Protein AF-A0A822IX40-F1 (afdb_monomer)

Secondary structure (DSSP, 8-state):
---------THHHHHHHHHHHHHHHHHHHHHHHHHHSPPPPBPEEEEEEEEEETTS-EEESSEEEESSSEEE-EEEEEEEEETTS-B-TT-EEEEEETTEEEEEE--TTSEEEEEESSTTSPPEEE-TT--EEEEEEEEE-TTBPPEEEEEEEEEEE-

Mean predicted aligned error: 9.8 Å

Solvent-accessible surface area (backbone atoms only — not comparable to full-atom values): 8449 Å² total; per-residue (Å²): 140,77,88,78,80,82,73,83,61,68,70,71,60,50,56,64,50,53,52,51,51,51,52,51,51,51,52,52,53,49,53,56,55,60,70,69,58,75,75,80,61,43,59,59,46,77,47,51,58,29,33,30,46,64,93,54,71,77,30,67,36,46,53,45,76,36,97,53,65,48,77,39,35,40,36,36,38,36,37,33,24,39,89,84,71,45,51,37,55,64,25,42,37,37,41,40,34,43,75,17,36,25,66,35,55,16,39,86,74,4,40,28,66,32,50,18,41,49,102,91,28,38,36,29,48,40,54,84,95,54,62,63,42,52,25,26,36,38,39,41,42,93,66,39,45,74,35,77,34,73,65,54,29,41,38,31,50,106

Sequence (158 aa):
MTLKNFKKDERAIELPINIVVMLVVGMVALAALLSIIPKSKENLSVDIIDIKIDDGAVQEGSIATLSGDGTYEVKVNVKVYDKNNNPVEKASVTLTGGGGFAVDQTNSRGEGILTMGTANNSKVIMRPNQKSVELKLVAKANGFYDYEDEKAIQLYQK

Radius of gyration: 30.82 Å; Cα contacts (8 Å, |Δi|>4): 346; chains: 1; bounding box: 74×25×103 Å

pLDDT: mean 88.65, std 11.23, range [38.62, 97.25]

Structure (mmCIF, N/CA/C/O backbone):
data_AF-A0A822IX40-F1
#
_entry.id   AF-A0A822IX40-F1
#
loop_
_atom_site.group_PDB
_atom_site.id
_atom_site.type_symbol
_atom_site.label_atom_id
_atom_site.label_alt_id
_atom_site.label_comp_id
_atom_site.label_asym_id
_atom_site.label_entity_id
_atom_site.label_seq_id
_atom_site.pdbx_PDB_ins_code
_atom_site.Cartn_x
_atom_site.Cartn_y
_atom_site.Cartn_z
_atom_site.occupancy
_atom_site.B_iso_or_equiv
_atom_site.auth_seq_id
_atom_site.auth_comp_id
_atom_site.auth_asym_id
_atom_site.auth_atom_id
_atom_site.pdbx_PDB_model_num
ATOM 1 N N . MET A 1 1 ? -56.946 7.890 77.986 1.00 38.62 1 MET A N 1
ATOM 2 C CA . MET A 1 1 ? -55.661 7.502 77.368 1.00 38.62 1 MET A CA 1
ATOM 3 C C . MET A 1 1 ? -56.008 6.577 76.213 1.00 38.62 1 MET A C 1
ATOM 5 O O . MET A 1 1 ? -56.428 5.457 76.454 1.00 38.62 1 MET A O 1
ATOM 9 N N . THR A 1 2 ? -56.009 7.087 74.984 1.00 44.53 2 THR A N 1
ATOM 10 C CA . THR A 1 2 ? -56.571 6.384 73.818 1.00 44.53 2 THR A CA 1
ATOM 11 C C . THR A 1 2 ? -55.446 6.195 72.810 1.00 44.53 2 THR A C 1
ATOM 13 O O . THR A 1 2 ? -54.937 7.180 72.275 1.00 44.53 2 THR A O 1
ATOM 16 N N . LEU A 1 3 ? -55.005 4.950 72.605 1.00 55.06 3 LEU A N 1
ATOM 17 C CA . LEU A 1 3 ? -53.961 4.626 71.633 1.00 55.06 3 LEU A CA 1
ATOM 18 C C . LEU A 1 3 ? -54.491 4.883 70.216 1.00 55.06 3 LEU A C 1
ATOM 20 O O . LEU A 1 3 ? -55.396 4.198 69.744 1.00 55.06 3 LEU A O 1
ATOM 24 N N . LYS A 1 4 ? -53.931 5.889 69.538 1.00 54.84 4 LYS A N 1
ATOM 25 C CA . LYS A 1 4 ? -54.143 6.108 68.104 1.00 54.84 4 LYS A CA 1
ATOM 26 C C . LYS A 1 4 ? -53.315 5.085 67.324 1.00 54.84 4 LYS A C 1
ATOM 28 O O . LYS A 1 4 ? -52.092 5.071 67.416 1.00 54.84 4 LYS A O 1
ATOM 33 N N . ASN A 1 5 ? -54.002 4.254 66.546 1.00 58.91 5 ASN A N 1
ATOM 34 C CA . ASN A 1 5 ? -53.403 3.305 65.615 1.00 58.91 5 ASN A CA 1
ATOM 35 C C . ASN A 1 5 ? -52.605 4.042 64.527 1.00 58.91 5 ASN A C 1
ATOM 37 O O . ASN A 1 5 ? -53.179 4.771 63.716 1.00 58.91 5 ASN A O 1
ATOM 41 N N . PHE A 1 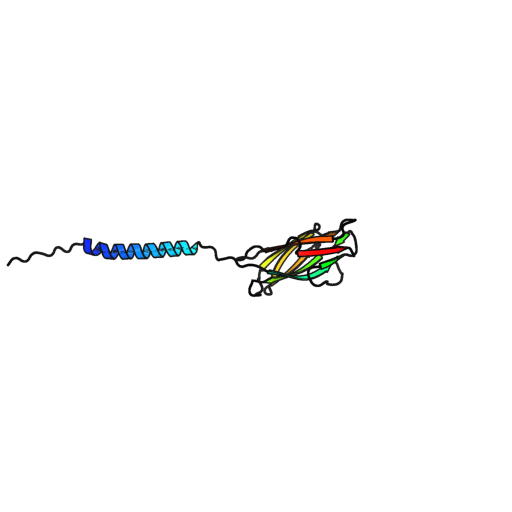6 ? -51.291 3.811 64.489 1.00 58.59 6 PHE A N 1
ATOM 42 C CA . PHE A 1 6 ? -50.434 4.113 63.344 1.00 58.59 6 PHE A CA 1
ATOM 43 C C . PHE A 1 6 ? -50.851 3.213 62.173 1.00 58.59 6 PHE A C 1
ATOM 45 O O . PHE A 1 6 ? -50.498 2.034 62.125 1.00 58.59 6 PHE A O 1
ATOM 52 N N . LYS A 1 7 ? -51.627 3.748 61.227 1.00 59.69 7 LYS A N 1
ATOM 53 C CA . LYS A 1 7 ? -51.786 3.111 59.916 1.00 59.69 7 LYS A CA 1
ATOM 54 C C . LYS A 1 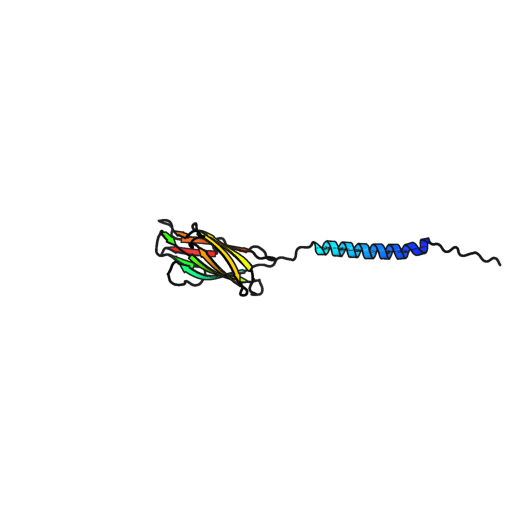7 ? -50.423 3.160 59.219 1.00 59.69 7 LYS A C 1
ATOM 56 O O . LYS A 1 7 ? -49.886 4.245 59.021 1.00 59.69 7 LYS A O 1
ATOM 61 N N . LYS A 1 8 ? -49.858 1.993 58.893 1.00 62.19 8 LYS A N 1
ATOM 62 C CA . LYS A 1 8 ? -48.693 1.873 58.007 1.00 62.19 8 LYS A CA 1
ATOM 63 C C . LYS A 1 8 ? -49.093 2.433 56.641 1.00 62.19 8 LYS A C 1
ATOM 65 O O . LYS A 1 8 ? -49.987 1.887 56.004 1.00 62.19 8 LYS A O 1
ATOM 70 N N . ASP A 1 9 ? -48.494 3.550 56.250 1.00 61.00 9 ASP A N 1
ATOM 71 C CA . ASP A 1 9 ? -48.716 4.175 54.949 1.00 61.00 9 ASP A CA 1
ATOM 72 C C . ASP A 1 9 ? -47.820 3.472 53.917 1.00 61.00 9 ASP A C 1
ATOM 74 O O . ASP A 1 9 ? -46.609 3.684 53.889 1.00 61.00 9 ASP A O 1
ATOM 78 N N . GLU A 1 10 ? -48.394 2.574 53.113 1.00 65.25 10 GLU A N 1
ATOM 79 C CA . GLU A 1 10 ? -47.671 1.804 52.083 1.00 65.25 10 GLU A CA 1
ATOM 80 C C . GLU A 1 10 ? -47.009 2.713 51.030 1.00 65.25 10 GLU A C 1
ATOM 82 O O . GLU A 1 10 ? -45.972 2.357 50.470 1.00 65.25 10 GLU A O 1
ATOM 87 N N . ARG A 1 11 ? -47.509 3.946 50.861 1.00 62.03 11 ARG A N 1
ATOM 88 C CA . ARG A 1 11 ? -46.920 4.980 49.990 1.00 62.03 11 ARG A CA 1
ATOM 89 C C . ARG A 1 11 ? -45.517 5.404 50.430 1.00 62.03 11 ARG A C 1
ATOM 91 O O . ARG A 1 11 ? -44.722 5.858 49.611 1.00 62.03 11 ARG A O 1
ATOM 98 N N . ALA A 1 12 ? -45.180 5.239 51.713 1.00 59.69 12 ALA A N 1
ATOM 99 C CA . ALA A 1 12 ? -43.842 5.537 52.222 1.00 59.69 12 ALA A CA 1
ATOM 100 C C . ALA A 1 12 ? -42.782 4.529 51.734 1.00 59.69 12 ALA A C 1
ATOM 102 O O . ALA A 1 12 ? -41.596 4.856 51.713 1.00 59.69 12 ALA A O 1
ATOM 103 N N . ILE A 1 13 ? -43.195 3.322 51.321 1.00 63.12 13 ILE A N 1
ATOM 104 C CA . ILE A 1 13 ? -42.304 2.281 50.780 1.00 63.12 13 ILE A CA 1
ATOM 105 C C . ILE A 1 13 ? -42.045 2.490 49.277 1.00 63.12 13 ILE A C 1
ATOM 107 O O . ILE A 1 13 ? -40.978 2.132 48.781 1.00 63.12 13 ILE A O 1
ATOM 111 N N . GLU A 1 14 ? -42.968 3.123 48.549 1.00 64.50 14 GLU A N 1
ATOM 112 C CA . GLU A 1 14 ? -42.835 3.354 47.102 1.00 64.50 14 GLU A CA 1
ATOM 113 C C . GLU A 1 14 ? -41.732 4.367 46.751 1.00 64.50 14 GLU A C 1
ATOM 115 O O . GLU A 1 14 ? -41.059 4.223 45.729 1.00 64.50 14 GLU A O 1
ATOM 120 N N . LEU A 1 15 ? -41.493 5.368 47.609 1.00 76.50 15 LEU A N 1
ATOM 121 C CA . LEU A 1 15 ? -40.470 6.400 47.386 1.00 76.50 15 LEU A CA 1
ATOM 122 C C . LEU A 1 15 ? -39.051 5.827 47.195 1.00 76.50 15 LEU A C 1
ATOM 124 O O . LEU A 1 15 ? -38.432 6.117 46.168 1.00 76.50 15 LEU A O 1
ATOM 128 N N . PRO A 1 16 ? -38.507 5.024 48.133 1.00 81.88 16 PRO A N 1
ATOM 129 C CA . PRO A 1 16 ? -37.162 4.474 47.977 1.00 81.88 16 PRO A CA 1
ATOM 130 C C . PRO A 1 16 ? -37.055 3.498 46.798 1.00 81.88 16 PRO A C 1
ATOM 132 O O . PRO A 1 16 ? -36.021 3.468 46.135 1.00 81.88 16 PRO A O 1
ATOM 135 N N . ILE A 1 17 ? -38.119 2.751 46.481 1.00 88.19 17 ILE A N 1
ATOM 136 C CA . ILE A 1 17 ? -38.128 1.819 45.342 1.00 88.19 17 ILE A CA 1
ATOM 137 C C . ILE A 1 17 ? -38.053 2.583 44.016 1.00 88.19 17 ILE A C 1
ATOM 139 O O . ILE A 1 17 ? -37.213 2.264 43.174 1.00 88.19 17 ILE A O 1
ATOM 143 N N . ASN A 1 18 ? -38.865 3.626 43.840 1.00 86.88 18 ASN A N 1
ATOM 144 C CA . ASN A 1 18 ? -38.870 4.424 42.611 1.00 86.88 18 ASN A CA 1
ATOM 145 C C . ASN A 1 18 ? -37.527 5.124 42.366 1.00 86.88 18 ASN A C 1
ATOM 147 O O . ASN A 1 18 ? -37.092 5.234 41.219 1.00 86.88 18 ASN A O 1
ATOM 151 N N . ILE A 1 19 ? -36.834 5.530 43.435 1.00 88.19 19 ILE A N 1
ATOM 152 C CA . ILE A 1 19 ? -35.480 6.092 43.348 1.00 88.19 19 ILE A CA 1
ATOM 153 C C . ILE A 1 19 ? -34.487 5.047 42.826 1.00 88.19 19 ILE A C 1
ATOM 155 O O . ILE A 1 19 ? -33.723 5.343 41.908 1.00 88.19 19 ILE A O 1
ATOM 159 N N . VAL A 1 20 ? -34.510 3.821 43.360 1.00 91.44 20 VAL A N 1
ATOM 160 C CA . VAL A 1 20 ? -33.618 2.742 42.903 1.00 91.44 20 VAL A CA 1
ATOM 161 C C . VAL A 1 20 ? -33.893 2.393 41.442 1.00 91.44 20 VAL A C 1
ATOM 163 O O . VAL A 1 20 ? -32.956 2.296 40.651 1.00 91.44 20 VAL A O 1
ATOM 166 N N . VAL A 1 21 ? -35.166 2.261 41.061 1.00 91.00 21 VAL A N 1
ATOM 167 C CA . VAL A 1 21 ? -35.554 1.935 39.682 1.00 91.00 21 VAL A CA 1
ATOM 168 C C . VAL A 1 21 ? -35.089 3.022 38.716 1.00 91.00 21 VAL A C 1
ATOM 170 O O . VAL A 1 21 ? -34.454 2.698 37.716 1.00 91.00 21 VAL A O 1
ATOM 173 N N . MET A 1 22 ? -35.317 4.304 39.017 1.00 90.44 22 MET A N 1
ATOM 174 C CA . MET A 1 22 ? -34.828 5.393 38.162 1.00 90.44 22 MET A CA 1
ATOM 175 C C . MET A 1 22 ? -33.299 5.413 38.046 1.00 90.44 22 MET A C 1
ATOM 177 O O . MET A 1 22 ? -32.782 5.656 36.957 1.00 90.44 22 MET A O 1
ATOM 181 N N . LEU A 1 23 ? -32.572 5.130 39.131 1.00 92.56 23 LEU A N 1
ATOM 182 C CA . LEU A 1 23 ? -31.106 5.125 39.132 1.00 92.56 23 LEU A CA 1
ATOM 183 C C . LEU A 1 23 ? -30.554 3.990 38.258 1.00 92.56 23 LEU A C 1
ATOM 185 O O . LEU A 1 23 ? -29.692 4.221 37.408 1.00 92.56 23 LEU A O 1
ATOM 189 N N . VAL A 1 24 ? -31.108 2.782 38.398 1.00 94.44 24 VAL A N 1
ATOM 190 C CA . VAL A 1 24 ? -30.732 1.633 37.563 1.00 94.44 24 VAL A CA 1
ATOM 191 C C . V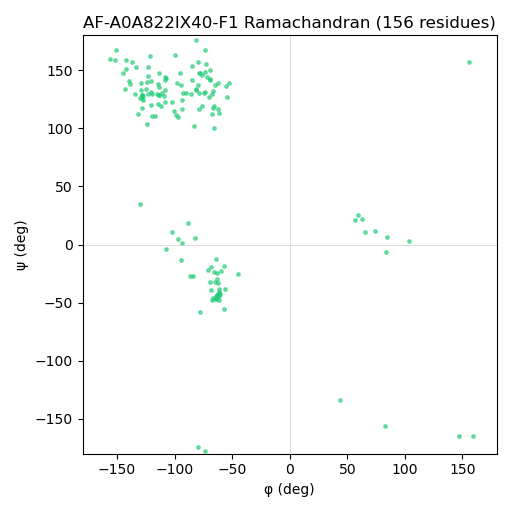AL A 1 24 ? -31.085 1.893 36.100 1.00 94.44 24 VAL A C 1
ATOM 193 O O . VAL A 1 24 ? -30.238 1.703 35.230 1.00 94.44 24 VAL A O 1
ATOM 196 N N . VAL A 1 25 ? -32.296 2.383 35.814 1.00 94.75 25 VAL A N 1
ATOM 197 C CA . VAL A 1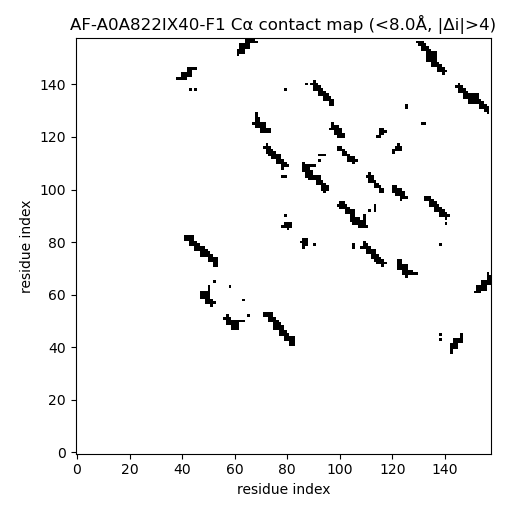 25 ? -32.730 2.684 34.440 1.00 94.75 25 VAL A CA 1
ATOM 198 C C . VAL A 1 25 ? -31.843 3.759 33.804 1.00 94.75 25 VAL A C 1
ATOM 200 O O . VAL A 1 25 ? -31.432 3.604 32.654 1.00 94.75 25 VAL A O 1
ATOM 203 N N . GLY A 1 26 ? -31.473 4.802 34.553 1.00 95.50 26 GLY A N 1
ATOM 204 C CA . GLY A 1 26 ? -30.541 5.830 34.089 1.00 95.50 26 GLY A CA 1
ATOM 205 C C . GLY A 1 26 ? -29.161 5.266 33.736 1.00 95.50 26 GLY A C 1
ATOM 206 O O . GLY A 1 26 ? -28.609 5.593 32.685 1.00 95.50 26 GLY A O 1
ATOM 207 N N . MET A 1 27 ? -28.625 4.364 34.565 1.00 93.50 27 MET A N 1
ATOM 208 C CA . MET A 1 27 ? -27.329 3.726 34.307 1.00 93.50 27 MET A CA 1
ATOM 209 C C . MET A 1 27 ? -27.374 2.775 33.102 1.00 93.50 27 MET A C 1
ATOM 211 O O . MET A 1 27 ? -26.443 2.766 32.296 1.00 93.50 27 MET A O 1
ATOM 215 N N . VAL A 1 28 ? -28.467 2.022 32.937 1.00 94.44 28 VAL A N 1
ATOM 216 C CA . VAL A 1 28 ? -28.680 1.139 31.776 1.00 94.44 28 VAL A CA 1
ATOM 217 C C . VAL A 1 28 ? -28.761 1.951 30.483 1.00 94.44 28 VAL A C 1
ATOM 219 O O . VAL A 1 28 ? -28.111 1.602 29.49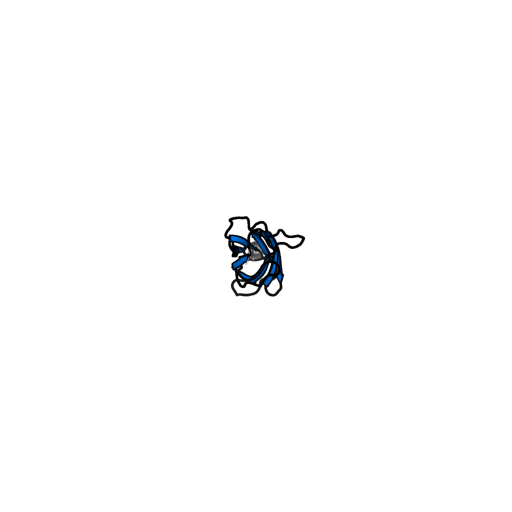7 1.00 94.44 28 VAL A O 1
ATOM 222 N N . ALA A 1 29 ? -29.497 3.066 30.490 1.00 93.44 29 ALA A N 1
ATOM 223 C CA . ALA A 1 29 ? -29.593 3.953 29.334 1.00 93.44 29 ALA A CA 1
ATOM 224 C C . ALA A 1 29 ? -28.229 4.564 28.964 1.00 93.44 29 ALA A C 1
ATOM 226 O O . ALA A 1 29 ? -27.862 4.582 27.790 1.00 93.44 29 ALA A O 1
ATOM 227 N N . LEU A 1 30 ? -27.442 5.005 29.953 1.00 92.19 30 LEU A N 1
ATOM 228 C CA . LEU A 1 30 ? -26.103 5.549 29.714 1.00 92.19 30 LEU A CA 1
ATOM 229 C C . LEU A 1 30 ? -25.153 4.498 29.118 1.00 92.19 30 LEU A C 1
AT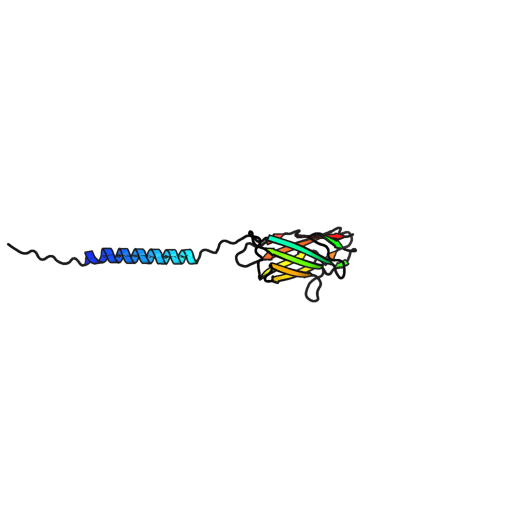OM 231 O O . LEU A 1 30 ? -24.439 4.791 28.160 1.00 92.19 30 LEU A O 1
ATOM 235 N N . ALA A 1 31 ? -25.173 3.269 29.641 1.00 92.06 31 ALA A N 1
ATOM 236 C CA . ALA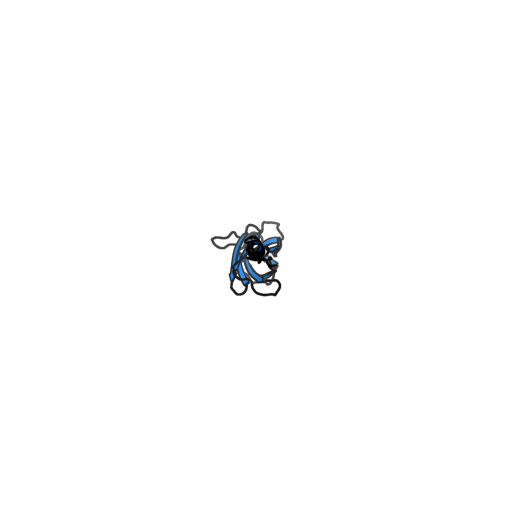 A 1 31 ? -24.369 2.169 29.110 1.00 92.06 31 ALA A CA 1
ATOM 237 C C . ALA A 1 31 ? -24.738 1.843 27.652 1.00 92.06 31 ALA A C 1
ATOM 239 O O . ALA A 1 31 ? -23.851 1.644 26.820 1.00 92.06 31 ALA A O 1
ATOM 240 N N . ALA A 1 32 ? -26.035 1.859 27.325 1.00 91.00 32 ALA A N 1
ATOM 241 C CA . ALA A 1 32 ? -26.505 1.670 25.957 1.00 91.00 32 ALA A CA 1
ATOM 242 C C . ALA A 1 32 ? -25.985 2.771 25.017 1.00 91.00 32 ALA A C 1
ATOM 244 O O . ALA A 1 32 ? -25.479 2.459 23.940 1.00 91.00 32 ALA A O 1
ATOM 245 N N . LEU A 1 33 ? -26.022 4.041 25.435 1.00 90.94 33 LEU A N 1
ATOM 246 C CA . LEU A 1 33 ? -25.498 5.155 24.633 1.00 90.94 33 LEU A CA 1
ATOM 247 C C . LEU A 1 33 ? -23.984 5.050 24.405 1.00 90.94 33 LEU A C 1
ATOM 249 O O . LEU A 1 33 ? -23.523 5.213 23.276 1.00 90.94 33 LEU A O 1
ATOM 253 N N . LEU A 1 34 ? -23.211 4.724 25.447 1.00 85.44 34 LEU A N 1
ATOM 254 C CA . LEU A 1 34 ? -21.758 4.543 25.338 1.00 85.44 34 LEU A CA 1
ATOM 255 C C . LEU A 1 34 ? -21.381 3.369 24.420 1.00 85.44 34 LEU A C 1
ATOM 257 O O . LEU A 1 34 ? -20.343 3.424 23.766 1.00 85.44 34 LEU A O 1
ATOM 261 N N . SER A 1 35 ? -22.231 2.341 24.321 1.00 84.50 35 SER A N 1
ATOM 262 C CA . SER A 1 35 ? -21.993 1.185 23.443 1.00 84.50 35 SER A CA 1
ATOM 263 C C . SER A 1 35 ? -22.074 1.505 21.943 1.00 84.50 35 SER A C 1
ATOM 265 O O . SER A 1 35 ? -21.533 0.757 21.132 1.00 84.50 35 SER A O 1
ATOM 267 N N . ILE A 1 36 ? -22.721 2.617 21.575 1.00 85.19 36 ILE A N 1
ATOM 268 C CA . ILE A 1 36 ? -22.926 3.036 20.178 1.00 85.19 36 ILE A CA 1
ATOM 269 C C . ILE A 1 36 ? -21.830 4.014 19.719 1.00 85.19 36 ILE A C 1
ATOM 271 O O . ILE A 1 36 ? -21.683 4.255 18.521 1.00 85.19 36 ILE A O 1
ATOM 275 N N . ILE A 1 37 ? -21.027 4.568 20.637 1.00 78.56 37 ILE A N 1
ATOM 276 C CA . ILE A 1 37 ? -19.962 5.513 20.280 1.00 78.56 37 ILE A CA 1
ATOM 277 C C . ILE A 1 37 ? -18.886 4.767 19.474 1.00 78.56 37 ILE A C 1
ATOM 279 O O . ILE A 1 37 ? -18.247 3.852 20.006 1.00 78.56 37 ILE A O 1
ATOM 283 N N . PRO A 1 38 ? -18.648 5.135 18.199 1.00 70.62 38 PRO A N 1
ATOM 284 C CA . PRO A 1 38 ? -17.579 4.528 17.426 1.00 70.62 38 PRO A CA 1
ATOM 285 C C . PRO A 1 38 ? -16.241 4.836 18.100 1.00 70.62 38 PRO A C 1
ATOM 287 O O . PRO A 1 38 ? -16.004 5.955 18.561 1.00 70.62 38 PRO A O 1
ATOM 290 N N . LYS A 1 39 ? -15.347 3.843 18.158 1.00 72.00 39 LYS A N 1
ATOM 291 C CA . LYS A 1 39 ? -13.980 4.068 18.642 1.00 72.00 39 LYS A CA 1
ATOM 292 C C . LYS A 1 39 ? -13.342 5.190 17.823 1.00 72.00 39 LYS A C 1
ATOM 294 O O . LYS A 1 39 ? -13.489 5.214 16.600 1.00 72.00 39 LYS A O 1
ATOM 299 N N . SER A 1 40 ? -12.641 6.101 18.500 1.00 76.88 40 SER A N 1
ATOM 300 C CA . SER A 1 40 ? -11.883 7.152 17.821 1.00 76.88 40 SER A CA 1
ATOM 301 C C . SER A 1 40 ? -10.935 6.506 16.821 1.00 76.88 40 SER A C 1
ATOM 303 O O . SER A 1 40 ? -10.179 5.605 17.184 1.00 76.88 40 SER A O 1
ATOM 305 N N . LYS A 1 41 ? -10.999 6.955 15.570 1.00 84.62 41 LYS A N 1
ATOM 306 C CA . LYS A 1 41 ? -10.077 6.510 14.532 1.00 84.62 41 LYS A CA 1
ATOM 307 C C . LYS A 1 41 ? -8.692 7.102 14.779 1.00 84.62 41 LYS A C 1
ATOM 309 O O . LYS A 1 41 ? -8.584 8.248 15.221 1.00 84.62 41 LYS A O 1
ATOM 314 N N . GLU A 1 42 ? -7.656 6.329 14.479 1.00 87.25 42 GLU A N 1
ATOM 315 C CA . GLU A 1 42 ? -6.271 6.808 14.469 1.00 87.25 42 GLU A CA 1
ATOM 316 C C . GLU A 1 42 ? -5.789 7.118 13.043 1.00 87.25 42 GLU A C 1
ATOM 318 O O . GLU A 1 42 ? -6.408 6.707 12.059 1.00 87.25 42 GLU A O 1
ATOM 323 N N . ASN A 1 43 ? -4.693 7.870 12.928 1.00 89.31 43 ASN A N 1
ATOM 324 C CA . ASN A 1 43 ? -4.080 8.189 11.639 1.00 89.31 43 ASN A CA 1
ATOM 325 C C . ASN A 1 43 ? -3.127 7.068 11.208 1.00 89.31 43 ASN A C 1
ATOM 327 O O . ASN A 1 43 ? -2.390 6.533 12.038 1.00 89.31 43 ASN A O 1
ATOM 331 N N . LEU A 1 44 ? -3.122 6.767 9.910 1.00 93.56 44 LEU A N 1
ATOM 332 C CA . LEU A 1 44 ? -2.135 5.898 9.271 1.00 93.56 44 LEU A CA 1
ATOM 333 C C . LEU A 1 44 ? -1.011 6.734 8.669 1.00 93.56 44 LEU A C 1
ATOM 335 O O . LEU A 1 44 ? -1.244 7.838 8.177 1.00 93.56 44 LEU A O 1
ATOM 339 N N . SER A 1 45 ? 0.183 6.161 8.665 1.00 94.25 45 SER A N 1
ATOM 340 C CA . SER A 1 45 ? 1.323 6.636 7.888 1.00 94.25 45 SER A CA 1
ATOM 341 C C . SER A 1 45 ? 1.811 5.506 6.988 1.00 94.25 45 SER A C 1
ATOM 343 O O . SER A 1 45 ? 1.727 4.330 7.359 1.00 94.25 45 SER A O 1
ATOM 345 N N . VAL A 1 46 ? 2.273 5.858 5.790 1.00 95.81 46 VAL A N 1
ATOM 346 C CA . VAL A 1 46 ? 2.757 4.904 4.792 1.00 95.81 46 VAL A CA 1
ATOM 347 C C . VAL A 1 46 ? 4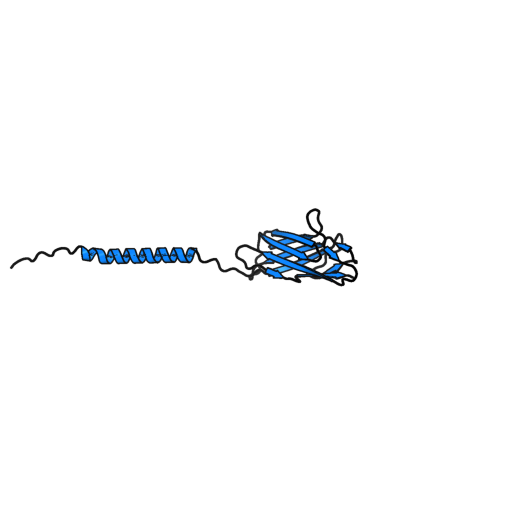.115 5.361 4.290 1.00 95.81 46 VAL A C 1
ATOM 349 O O . VAL A 1 46 ? 4.239 6.480 3.802 1.00 95.81 46 VAL A O 1
ATOM 352 N N . ASP A 1 47 ? 5.096 4.466 4.365 1.00 95.44 47 ASP A N 1
ATOM 353 C CA . ASP A 1 47 ? 6.414 4.649 3.769 1.00 95.44 47 ASP A CA 1
ATOM 354 C C . ASP A 1 47 ? 6.572 3.739 2.558 1.00 95.44 47 ASP A C 1
ATOM 356 O O . ASP A 1 47 ? 6.122 2.589 2.546 1.00 95.44 47 ASP A O 1
ATOM 360 N N . ILE A 1 48 ? 7.272 4.249 1.551 1.00 95.75 48 ILE A N 1
ATOM 361 C CA . ILE A 1 48 ? 7.670 3.487 0.373 1.00 95.75 48 ILE A CA 1
ATOM 362 C C . ILE A 1 48 ? 9.121 3.086 0.570 1.00 95.75 48 ILE A C 1
ATOM 364 O O . ILE A 1 48 ? 9.999 3.942 0.661 1.00 95.75 48 ILE A O 1
ATOM 368 N N . ILE A 1 49 ? 9.354 1.782 0.690 1.00 95.31 49 ILE A N 1
ATOM 369 C CA . ILE A 1 49 ? 10.682 1.233 0.957 1.00 95.31 49 ILE A CA 1
ATOM 370 C C . ILE A 1 49 ? 11.481 1.248 -0.341 1.00 95.31 49 ILE A C 1
ATOM 372 O O . ILE A 1 49 ? 12.545 1.861 -0.428 1.00 95.31 49 ILE A O 1
ATOM 376 N N . ASP A 1 50 ? 10.945 0.583 -1.360 1.00 95.69 50 ASP A N 1
ATOM 377 C CA . ASP A 1 50 ? 11.618 0.419 -2.633 1.00 95.69 50 ASP A CA 1
ATOM 378 C C . ASP A 1 50 ? 10.644 0.156 -3.780 1.00 95.69 50 ASP A C 1
ATOM 380 O O . ASP A 1 50 ? 9.492 -0.257 -3.594 1.00 95.69 50 ASP A O 1
ATOM 384 N N . ILE A 1 51 ? 11.146 0.420 -4.981 1.00 95.56 51 ILE A N 1
ATOM 385 C CA . ILE A 1 51 ? 10.467 0.240 -6.252 1.00 95.56 51 ILE A CA 1
ATOM 386 C C . ILE A 1 51 ? 11.380 -0.582 -7.161 1.00 95.56 51 ILE A C 1
ATOM 388 O O . ILE A 1 51 ? 12.537 -0.234 -7.405 1.00 95.56 51 ILE A O 1
ATOM 392 N N . LYS A 1 52 ? 10.841 -1.655 -7.733 1.00 94.75 52 LYS A N 1
ATOM 393 C CA . LYS A 1 52 ? 11.481 -2.438 -8.788 1.00 94.75 52 LYS A CA 1
ATOM 394 C C . LYS A 1 52 ? 10.665 -2.323 -10.072 1.00 94.75 52 LYS A C 1
ATOM 396 O O . LYS A 1 52 ? 9.455 -2.535 -10.062 1.00 94.75 52 LYS A O 1
ATOM 401 N N . ILE A 1 53 ? 11.342 -1.999 -11.169 1.00 93.25 53 ILE A N 1
ATOM 402 C CA . ILE A 1 53 ? 10.749 -1.890 -12.505 1.00 93.25 53 ILE A CA 1
ATOM 403 C C . ILE A 1 53 ? 11.230 -3.074 -13.341 1.00 93.25 53 ILE A C 1
ATOM 405 O O . ILE A 1 53 ? 12.441 -3.241 -13.493 1.00 93.25 53 ILE A O 1
ATOM 409 N N . ASP A 1 54 ? 10.302 -3.871 -13.873 1.00 90.56 54 ASP A N 1
ATOM 410 C CA . ASP A 1 54 ? 10.574 -5.110 -14.613 1.00 90.56 54 ASP A CA 1
ATOM 411 C C . ASP A 1 54 ? 11.659 -5.970 -13.911 1.00 90.56 54 ASP A C 1
ATOM 413 O O . ASP A 1 54 ? 11.661 -6.139 -12.686 1.00 90.56 54 ASP A O 1
ATOM 417 N N . ASP A 1 55 ? 12.634 -6.477 -14.670 1.00 86.56 55 ASP A N 1
ATOM 418 C CA . ASP A 1 55 ? 13.827 -7.170 -14.165 1.00 86.56 55 ASP A CA 1
ATOM 419 C C . ASP A 1 55 ? 15.005 -6.225 -13.864 1.00 86.56 55 ASP A C 1
ATOM 421 O O . ASP A 1 55 ? 16.157 -6.648 -13.755 1.00 86.56 55 ASP A O 1
ATOM 425 N N . GLY A 1 56 ? 14.724 -4.930 -13.713 1.00 86.31 56 GLY A N 1
ATOM 426 C CA . GLY A 1 56 ? 15.708 -3.903 -13.401 1.00 86.31 56 GLY A CA 1
ATOM 427 C C . GLY A 1 56 ? 16.213 -3.926 -11.954 1.00 86.31 56 GLY A C 1
ATOM 428 O O . GLY A 1 56 ? 15.844 -4.761 -11.122 1.00 86.31 56 GLY A O 1
ATOM 429 N N . ALA A 1 57 ? 17.081 -2.956 -11.655 1.00 89.31 57 ALA A N 1
ATOM 430 C CA . ALA A 1 57 ? 17.588 -2.718 -10.309 1.00 89.31 57 ALA A CA 1
ATOM 431 C C . ALA A 1 57 ? 16.492 -2.174 -9.378 1.00 89.31 57 ALA A C 1
ATOM 433 O O . ALA A 1 57 ? 15.581 -1.461 -9.806 1.00 89.31 57 ALA A O 1
ATOM 434 N N . VAL A 1 58 ? 16.620 -2.494 -8.091 1.00 93.12 58 VAL A N 1
ATOM 435 C CA . VAL A 1 58 ? 15.779 -1.943 -7.026 1.00 93.12 58 VAL A CA 1
ATOM 436 C C . VAL A 1 58 ? 16.187 -0.489 -6.774 1.00 93.12 58 VAL A C 1
ATOM 438 O O . VAL A 1 58 ? 17.376 -0.191 -6.658 1.00 93.12 58 VAL A O 1
ATOM 441 N N . GLN A 1 59 ? 15.206 0.408 -6.724 1.00 93.56 59 GLN A N 1
ATOM 442 C CA . GLN A 1 59 ? 15.369 1.841 -6.481 1.00 93.56 59 GLN A CA 1
ATOM 443 C C . GLN A 1 59 ? 14.697 2.175 -5.146 1.00 93.56 59 GLN A C 1
ATOM 445 O O . GLN A 1 59 ? 13.513 1.904 -4.978 1.00 93.56 59 GLN A O 1
ATOM 450 N N . GLU A 1 60 ? 15.444 2.712 -4.182 1.00 93.19 60 GLU A N 1
ATOM 451 C CA . GLU A 1 60 ? 14.905 3.028 -2.852 1.00 93.19 60 GLU A CA 1
ATOM 452 C C . GLU A 1 60 ? 14.046 4.301 -2.859 1.00 93.19 60 GLU A C 1
ATOM 454 O O . GLU A 1 60 ? 14.341 5.277 -3.557 1.00 93.19 60 GLU A O 1
ATOM 459 N N . GLY A 1 61 ? 13.004 4.301 -2.025 1.00 92.00 61 GLY A N 1
ATOM 460 C CA . GLY A 1 61 ? 12.099 5.431 -1.831 1.00 92.00 61 GLY A CA 1
ATOM 461 C C . GLY A 1 61 ? 10.982 5.539 -2.872 1.00 92.00 61 GLY A C 1
ATOM 462 O O . GLY A 1 61 ? 10.564 4.564 -3.490 1.00 92.00 61 GLY A O 1
ATOM 463 N N . SER A 1 62 ? 10.469 6.759 -3.038 1.00 92.31 62 SER A N 1
ATOM 464 C CA . SER A 1 62 ? 9.258 7.065 -3.817 1.00 92.31 62 SER A CA 1
ATOM 465 C C . SER A 1 62 ? 9.510 7.456 -5.278 1.00 92.31 62 SER A C 1
ATOM 467 O O . SER A 1 62 ? 8.572 7.803 -5.997 1.00 92.31 62 SER A O 1
ATOM 469 N N . ILE A 1 63 ? 10.765 7.467 -5.729 1.00 93.69 63 ILE A N 1
ATOM 470 C CA . ILE A 1 63 ? 11.139 7.941 -7.066 1.00 93.69 63 ILE A CA 1
ATOM 471 C C . ILE A 1 63 ? 11.876 6.830 -7.803 1.00 93.69 63 ILE A C 1
ATOM 473 O O . ILE A 1 63 ? 12.851 6.286 -7.294 1.00 93.69 63 ILE A O 1
ATOM 477 N N . ALA A 1 64 ? 11.442 6.536 -9.027 1.00 93.44 64 ALA A N 1
ATOM 478 C CA . ALA A 1 64 ? 12.103 5.560 -9.884 1.00 93.44 64 ALA A CA 1
ATOM 479 C C . ALA A 1 64 ? 12.209 6.048 -11.335 1.00 93.44 64 ALA A C 1
ATOM 481 O O . ALA A 1 64 ? 11.452 6.901 -11.794 1.00 93.44 64 ALA A O 1
ATOM 482 N N . THR A 1 65 ? 13.174 5.499 -12.066 1.00 92.56 65 THR A N 1
ATOM 483 C CA . THR A 1 65 ? 13.432 5.806 -13.478 1.00 92.56 65 THR A CA 1
ATOM 484 C C . THR A 1 65 ? 13.018 4.655 -14.395 1.00 92.56 65 THR A C 1
ATOM 486 O O . THR A 1 65 ? 13.171 3.484 -14.045 1.00 92.56 65 THR A O 1
ATOM 489 N N . LEU A 1 66 ? 12.495 5.002 -15.573 1.00 90.44 66 LEU A N 1
ATOM 490 C CA . LEU A 1 66 ? 12.041 4.115 -16.643 1.00 90.44 66 LEU A CA 1
ATOM 491 C C . LEU A 1 66 ? 12.936 4.277 -17.877 1.00 90.44 66 LEU A C 1
ATOM 493 O O . LEU A 1 66 ? 13.435 5.366 -18.163 1.00 90.44 66 LEU A O 1
ATOM 497 N N . SER A 1 67 ? 13.120 3.194 -18.634 1.00 87.75 67 SER A N 1
ATOM 498 C CA . SER A 1 67 ? 14.045 3.149 -19.778 1.00 87.75 67 SER A CA 1
ATOM 499 C C . SER A 1 67 ? 13.488 3.711 -21.095 1.00 87.75 67 SER A C 1
ATOM 501 O O . SER A 1 67 ? 14.159 3.594 -22.116 1.00 87.75 67 SER A O 1
ATOM 503 N N . GLY A 1 68 ? 12.286 4.295 -21.105 1.00 87.19 68 GLY A N 1
ATOM 504 C CA . GLY A 1 68 ? 11.662 4.815 -22.321 1.00 87.19 68 GLY A CA 1
ATOM 505 C C . GLY A 1 68 ? 10.145 4.981 -22.224 1.00 87.19 68 GLY A C 1
ATOM 506 O O . GLY A 1 68 ? 9.567 4.968 -21.136 1.00 87.19 68 GLY A O 1
ATOM 507 N N . ASP A 1 69 ? 9.508 5.135 -23.382 1.00 90.62 69 ASP A N 1
ATOM 508 C CA . ASP A 1 69 ? 8.077 4.905 -23.554 1.00 90.62 69 ASP A CA 1
ATOM 509 C C . ASP A 1 69 ? 7.782 3.400 -23.657 1.00 90.62 69 ASP A C 1
ATOM 511 O O . ASP A 1 69 ? 8.594 2.614 -24.147 1.00 90.62 69 ASP A O 1
ATOM 515 N N . GLY A 1 70 ? 6.615 2.982 -23.165 1.00 91.19 70 GLY A N 1
ATOM 516 C CA . GLY A 1 70 ? 6.225 1.576 -23.161 1.00 91.19 70 GLY A CA 1
ATOM 517 C C . GLY A 1 70 ? 5.361 1.178 -21.973 1.00 91.19 70 GLY A C 1
ATOM 518 O O . GLY A 1 70 ? 4.781 2.015 -21.278 1.00 91.19 70 GLY A O 1
ATOM 519 N N . THR A 1 71 ? 5.259 -0.133 -21.762 1.00 92.88 71 THR A N 1
ATOM 520 C CA . THR A 1 71 ? 4.519 -0.731 -20.646 1.00 92.88 71 THR A CA 1
ATOM 521 C C . THR A 1 71 ? 5.469 -1.440 -19.696 1.00 92.88 71 THR A C 1
ATOM 523 O O . THR A 1 71 ? 6.211 -2.313 -20.143 1.00 92.88 71 THR A O 1
ATOM 526 N N . TYR A 1 72 ? 5.366 -1.136 -18.410 1.00 92.94 72 TYR A N 1
ATOM 527 C CA . TYR A 1 72 ? 6.280 -1.587 -17.368 1.00 92.94 72 TYR A CA 1
ATOM 528 C C . TYR A 1 72 ? 5.541 -2.394 -16.300 1.00 92.94 72 TYR A C 1
ATOM 530 O O . TYR A 1 72 ? 4.411 -2.061 -15.916 1.00 92.94 72 TYR A O 1
ATOM 538 N N . GLU A 1 73 ? 6.185 -3.453 -15.821 1.00 93.81 73 GLU A N 1
ATOM 539 C CA . GLU A 1 73 ? 5.865 -4.082 -14.547 1.00 93.81 73 GLU A CA 1
ATOM 540 C C . GLU A 1 73 ? 6.488 -3.250 -13.422 1.00 93.81 73 GLU A C 1
ATOM 542 O O . GLU A 1 73 ? 7.661 -2.880 -13.478 1.00 93.81 73 GLU A O 1
ATOM 547 N N . VAL A 1 74 ? 5.695 -2.917 -12.406 1.00 94.25 74 VAL A N 1
ATOM 548 C CA . VAL A 1 74 ? 6.138 -2.087 -11.281 1.00 94.25 74 VAL A CA 1
ATOM 549 C C . VAL A 1 74 ? 5.799 -2.804 -9.992 1.00 94.25 74 VAL A C 1
ATOM 551 O O . VAL A 1 74 ? 4.630 -3.036 -9.687 1.00 94.25 74 VAL A O 1
ATOM 554 N N . LYS A 1 75 ? 6.830 -3.140 -9.227 1.00 95.19 75 LYS A N 1
ATOM 555 C CA . LYS A 1 75 ? 6.717 -3.735 -7.904 1.00 95.19 75 LYS A CA 1
ATOM 556 C C . LYS A 1 75 ? 7.131 -2.710 -6.861 1.00 95.19 75 LYS A C 1
ATOM 558 O O . LYS A 1 75 ? 8.204 -2.131 -6.971 1.00 95.19 75 LYS A O 1
ATOM 563 N N . VAL A 1 76 ? 6.289 -2.495 -5.862 1.00 96.00 76 VAL A N 1
ATOM 564 C CA . VAL A 1 76 ? 6.496 -1.500 -4.809 1.00 96.00 76 VAL A CA 1
ATOM 565 C C . VAL A 1 76 ? 6.363 -2.178 -3.458 1.00 96.00 76 VAL A C 1
ATOM 567 O O . VAL A 1 76 ? 5.326 -2.777 -3.165 1.00 96.00 76 VAL A O 1
ATOM 570 N N . ASN A 1 77 ? 7.393 -2.045 -2.630 1.00 96.31 77 ASN A N 1
ATOM 571 C CA . ASN A 1 77 ? 7.346 -2.453 -1.234 1.00 96.31 77 ASN A CA 1
ATOM 572 C C . ASN A 1 77 ? 6.947 -1.254 -0.374 1.00 96.31 77 ASN A C 1
ATOM 574 O O . ASN A 1 77 ? 7.588 -0.202 -0.407 1.00 96.31 77 ASN A O 1
ATOM 578 N N . VAL A 1 78 ? 5.887 -1.420 0.408 1.00 96.94 78 VAL A N 1
ATOM 579 C CA . VAL A 1 78 ? 5.332 -0.373 1.270 1.00 96.94 78 VAL A CA 1
ATOM 580 C C . VAL A 1 78 ? 5.289 -0.841 2.713 1.00 96.94 78 VAL A C 1
ATOM 582 O O . VAL A 1 78 ? 5.149 -2.035 2.983 1.00 96.94 78 VAL A O 1
ATOM 585 N N . LYS A 1 79 ? 5.356 0.106 3.644 1.00 96.75 79 LYS A N 1
ATOM 586 C CA . LYS A 1 79 ? 5.188 -0.141 5.072 1.00 96.75 79 LYS A CA 1
ATOM 587 C C . LYS A 1 79 ? 4.141 0.791 5.653 1.00 96.75 79 LYS A C 1
ATOM 589 O O . LYS A 1 79 ? 4.243 2.000 5.502 1.00 96.75 79 LYS A O 1
ATOM 594 N N . VAL A 1 80 ? 3.161 0.226 6.344 1.00 96.94 80 VAL A N 1
ATOM 595 C CA . VAL A 1 80 ? 2.066 0.954 6.988 1.00 96.94 80 VAL A CA 1
ATOM 596 C C . VAL A 1 80 ? 2.215 0.869 8.502 1.00 96.94 80 VAL A C 1
ATOM 598 O O . VAL A 1 80 ? 2.385 -0.218 9.066 1.00 96.94 80 VAL A O 1
ATOM 601 N N . TYR A 1 81 ? 2.136 2.017 9.164 1.00 96.12 81 TYR A N 1
ATOM 602 C CA . TYR A 1 81 ? 2.311 2.138 10.607 1.00 96.12 81 TYR A CA 1
ATOM 603 C C . TYR A 1 81 ? 1.357 3.171 11.218 1.00 96.12 81 TYR A C 1
ATOM 605 O O . TYR A 1 81 ? 0.804 4.034 10.531 1.00 96.12 81 TYR A O 1
ATOM 613 N N . ASP A 1 82 ? 1.124 3.037 12.522 1.00 94.12 82 ASP A N 1
ATOM 614 C CA . ASP A 1 82 ? 0.338 3.985 13.310 1.00 94.12 82 ASP A CA 1
ATOM 615 C C . ASP A 1 82 ? 1.178 5.212 13.723 1.00 94.12 82 ASP A C 1
ATOM 617 O O . ASP A 1 82 ? 2.389 5.281 13.508 1.00 94.12 82 ASP A O 1
ATOM 621 N N . LYS A 1 83 ? 0.544 6.187 14.382 1.00 90.56 83 LYS A N 1
ATOM 622 C CA . LYS A 1 83 ? 1.218 7.386 14.925 1.00 90.56 83 LYS A CA 1
ATOM 623 C C . LYS A 1 83 ? 2.359 7.093 15.918 1.00 90.56 83 LYS A C 1
ATOM 625 O O . LYS A 1 83 ? 3.139 7.991 16.220 1.00 90.56 83 LYS A O 1
ATOM 630 N N . ASN A 1 84 ? 2.411 5.887 16.484 1.00 91.56 84 ASN A N 1
ATOM 631 C CA . ASN A 1 84 ? 3.404 5.451 17.464 1.00 91.56 84 ASN A CA 1
ATOM 632 C C . ASN A 1 84 ? 4.486 4.561 16.820 1.00 91.56 84 ASN A C 1
ATOM 634 O O . ASN A 1 84 ? 5.270 3.948 17.544 1.00 91.56 84 ASN A O 1
ATOM 638 N N . ASN A 1 85 ? 4.535 4.483 15.484 1.00 92.44 85 ASN A N 1
ATOM 639 C CA . ASN A 1 85 ? 5.417 3.612 14.702 1.00 92.44 85 ASN A CA 1
ATOM 640 C C . ASN A 1 85 ? 5.190 2.105 14.917 1.00 92.44 85 ASN A C 1
ATOM 642 O O . ASN A 1 85 ? 6.078 1.298 14.623 1.00 92.44 85 ASN A O 1
ATOM 646 N N . ASN A 1 86 ? 4.011 1.696 15.392 1.00 94.62 86 ASN A N 1
ATOM 647 C CA . ASN A 1 86 ? 3.648 0.284 15.411 1.00 94.62 86 ASN A CA 1
ATOM 648 C C . ASN A 1 86 ? 3.181 -0.147 14.016 1.00 94.62 86 ASN A C 1
ATOM 650 O O . ASN A 1 86 ? 2.404 0.571 13.381 1.00 94.62 86 ASN A O 1
ATOM 654 N N . PRO A 1 87 ? 3.599 -1.329 13.539 1.00 95.75 87 PRO A N 1
ATOM 655 C CA . PRO A 1 87 ? 3.133 -1.851 12.264 1.00 95.75 87 PRO A CA 1
ATOM 656 C C . PRO A 1 87 ? 1.630 -2.138 12.295 1.00 95.75 87 PRO A C 1
ATOM 658 O O . PRO A 1 87 ? 1.120 -2.724 13.253 1.00 95.75 87 PRO A O 1
ATOM 661 N N . VAL A 1 88 ? 0.927 -1.770 11.224 1.00 95.94 88 VAL A N 1
ATOM 662 C CA . VAL A 1 88 ? -0.505 -2.061 11.076 1.00 95.94 88 VAL A CA 1
ATOM 663 C C . VAL A 1 88 ? -0.677 -3.293 10.195 1.00 95.94 88 VAL A C 1
ATOM 665 O O . VAL A 1 88 ? -0.397 -3.253 8.999 1.00 95.94 88 VAL A O 1
ATOM 668 N N . GLU A 1 89 ? -1.143 -4.393 10.786 1.00 95.75 89 GLU A N 1
ATOM 669 C CA . GLU A 1 89 ? -1.440 -5.646 10.081 1.00 95.75 89 GLU A CA 1
ATOM 670 C C . GLU A 1 89 ? -2.792 -5.573 9.348 1.00 95.75 89 GLU A C 1
ATOM 672 O O . GLU A 1 89 ? -3.744 -4.958 9.837 1.00 95.75 89 GLU A O 1
ATOM 677 N N . LYS A 1 90 ? -2.904 -6.255 8.200 1.00 95.00 90 LYS A N 1
ATOM 678 C CA . LYS A 1 90 ? -4.129 -6.358 7.382 1.00 95.00 90 LYS A CA 1
ATOM 679 C C . LYS A 1 90 ? -4.669 -5.010 6.897 1.00 95.00 90 LYS A C 1
ATOM 681 O O . LYS A 1 90 ? -5.863 -4.892 6.611 1.00 95.00 90 LYS A O 1
ATOM 686 N N . ALA A 1 91 ? -3.812 -4.000 6.780 1.00 96.19 91 ALA A N 1
ATOM 687 C CA . ALA A 1 91 ? -4.146 -2.786 6.057 1.00 96.19 91 ALA A CA 1
ATOM 688 C C . ALA A 1 91 ? -4.214 -3.118 4.563 1.00 96.19 91 ALA A C 1
ATOM 690 O O . ALA A 1 91 ? -3.281 -3.690 4.005 1.00 96.19 91 ALA A O 1
ATOM 691 N N . SER A 1 92 ? -5.324 -2.775 3.918 1.00 96.88 92 SER A N 1
ATOM 692 C CA . SER A 1 92 ? -5.471 -2.888 2.472 1.00 96.88 92 SER A CA 1
ATOM 693 C C . SER A 1 92 ? -4.770 -1.702 1.831 1.00 96.88 92 SER A C 1
ATOM 695 O O . SER A 1 92 ? -5.198 -0.566 2.030 1.00 96.88 92 SER A O 1
ATOM 697 N N . VAL A 1 93 ? -3.733 -1.958 1.043 1.00 96.88 93 VAL A N 1
ATOM 698 C CA . VAL A 1 93 ? -3.030 -0.924 0.283 1.00 96.88 93 VAL A CA 1
ATOM 699 C C . VAL A 1 93 ? -3.359 -1.095 -1.188 1.00 96.88 93 VAL A C 1
ATOM 701 O O . VAL A 1 93 ? -3.358 -2.202 -1.715 1.00 96.88 93 VAL A O 1
ATOM 704 N N . THR A 1 94 ? -3.698 0.003 -1.846 1.00 95.88 94 THR A N 1
ATOM 705 C CA . THR A 1 94 ? -4.026 0.061 -3.267 1.00 95.88 94 THR A CA 1
ATOM 706 C C . THR A 1 94 ? -3.120 1.080 -3.926 1.00 95.88 94 THR A C 1
ATOM 708 O O . THR A 1 94 ? -2.967 2.190 -3.421 1.00 95.88 94 THR A O 1
ATOM 711 N N . LEU A 1 95 ? -2.548 0.712 -5.063 1.00 95.94 95 LEU A N 1
ATOM 712 C CA . LEU A 1 95 ? -1.752 1.595 -5.898 1.00 95.94 95 LEU A CA 1
ATOM 713 C C . LEU A 1 95 ? -2.417 1.691 -7.268 1.00 95.94 95 LEU A C 1
ATOM 715 O O . LEU A 1 95 ? -2.737 0.675 -7.891 1.00 95.94 95 LEU A O 1
ATOM 719 N N . THR A 1 96 ? -2.623 2.914 -7.740 1.00 95.12 96 THR A N 1
ATOM 720 C CA . THR A 1 96 ? -3.274 3.209 -9.020 1.00 95.12 96 THR A CA 1
ATOM 721 C C . THR A 1 96 ? -2.547 4.333 -9.735 1.00 95.12 96 THR A C 1
ATOM 723 O O . THR A 1 96 ? -2.214 5.335 -9.114 1.00 95.12 96 THR A O 1
ATOM 726 N N . GLY A 1 97 ? -2.347 4.226 -11.043 1.00 93.50 97 GLY A N 1
ATOM 727 C CA . GLY A 1 97 ? -1.746 5.313 -11.817 1.00 93.50 97 GLY A CA 1
ATOM 728 C C . GLY A 1 97 ? -1.089 4.814 -13.092 1.00 93.50 97 GLY A C 1
ATOM 729 O O . GLY A 1 97 ? -0.793 3.630 -13.228 1.00 93.50 97 GLY A O 1
ATOM 730 N N . GLY A 1 98 ? -0.933 5.697 -14.080 1.00 88.88 98 GLY A N 1
ATOM 731 C CA . GLY A 1 98 ? -0.350 5.327 -15.375 1.00 88.88 98 GLY A CA 1
ATOM 732 C C . GLY A 1 98 ? -1.073 4.185 -16.103 1.00 88.88 98 GLY A C 1
ATOM 733 O O . GLY A 1 98 ? -0.468 3.525 -16.933 1.00 88.88 98 GLY A O 1
ATOM 734 N N . GLY A 1 99 ? -2.342 3.906 -15.786 1.00 90.06 99 GLY A N 1
ATOM 735 C CA . GLY A 1 99 ? -3.080 2.745 -16.306 1.00 90.06 99 GLY A CA 1
ATOM 736 C C . GLY A 1 99 ? -2.853 1.433 -15.540 1.00 90.06 99 GLY A C 1
ATOM 737 O O . GLY A 1 99 ? -3.565 0.465 -15.800 1.00 90.06 99 GLY A O 1
ATOM 738 N N . GLY A 1 100 ? -1.928 1.411 -14.578 1.00 91.88 100 GLY A N 1
ATOM 739 C CA . GLY A 1 100 ? -1.673 0.284 -13.689 1.00 91.88 100 GLY A CA 1
ATOM 740 C C . GLY A 1 100 ? -2.591 0.262 -12.467 1.00 91.88 100 GLY A C 1
ATOM 741 O O . GLY A 1 100 ? -3.072 1.301 -12.000 1.00 91.88 100 GLY A O 1
ATOM 742 N N . PHE A 1 101 ? -2.810 -0.942 -11.940 1.00 93.06 101 PHE A N 1
ATOM 743 C CA . PHE A 1 101 ? -3.567 -1.193 -10.714 1.00 93.06 101 PHE A CA 1
ATOM 744 C C . PHE A 1 101 ? -2.919 -2.340 -9.940 1.00 93.06 101 PHE A C 1
ATOM 746 O O . PHE A 1 101 ? -2.606 -3.375 -10.528 1.00 93.06 101 PHE A O 1
ATOM 753 N N . ALA A 1 102 ? -2.737 -2.164 -8.635 1.00 94.19 102 ALA A N 1
ATOM 754 C CA . ALA A 1 102 ? -2.303 -3.216 -7.727 1.00 94.19 102 ALA A CA 1
ATOM 755 C C . ALA A 1 102 ? -2.965 -3.045 -6.359 1.00 94.19 102 ALA A C 1
ATOM 757 O O . ALA A 1 102 ? -3.206 -1.926 -5.905 1.00 94.19 102 ALA A O 1
ATOM 758 N N . VAL A 1 103 ? -3.225 -4.164 -5.692 1.00 94.44 103 VAL A N 1
ATOM 759 C CA . VAL A 1 103 ? -3.747 -4.209 -4.327 1.00 94.44 103 VAL A CA 1
ATOM 760 C C . VAL A 1 103 ? -3.039 -5.319 -3.566 1.00 94.44 103 VAL A C 1
ATOM 762 O O . VAL A 1 103 ? -2.774 -6.378 -4.132 1.00 94.44 103 VAL A O 1
ATOM 765 N N . ASP A 1 104 ? -2.731 -5.064 -2.301 1.00 95.44 104 ASP A N 1
ATOM 766 C CA . ASP A 1 104 ? -2.180 -6.058 -1.384 1.00 95.44 104 ASP A CA 1
ATOM 767 C C . ASP A 1 104 ? -2.595 -5.743 0.061 1.00 95.44 104 ASP A C 1
ATOM 769 O O . ASP A 1 104 ? -3.121 -4.663 0.357 1.00 95.44 104 ASP A O 1
ATOM 773 N N . GLN A 1 105 ? -2.383 -6.697 0.965 1.00 96.25 105 GLN A N 1
ATOM 774 C CA . GLN A 1 105 ? -2.612 -6.531 2.395 1.00 96.25 105 GLN A CA 1
ATOM 775 C C . GLN A 1 105 ? -1.309 -6.619 3.177 1.00 96.25 105 GLN A C 1
ATOM 777 O O . GLN A 1 105 ? -0.483 -7.497 2.942 1.00 96.25 105 GLN A O 1
ATOM 782 N N . THR A 1 106 ? -1.150 -5.740 4.162 1.00 96.81 106 THR A N 1
ATOM 783 C CA . THR A 1 106 ? 0.050 -5.748 4.995 1.00 96.81 106 THR A CA 1
ATOM 784 C C . THR A 1 106 ? 0.131 -6.973 5.904 1.00 96.81 106 THR A C 1
ATOM 786 O O . THR A 1 106 ? -0.863 -7.432 6.478 1.00 96.81 106 THR A O 1
ATOM 789 N N . ASN A 1 107 ? 1.349 -7.484 6.074 1.00 96.38 107 ASN A N 1
ATOM 790 C CA . ASN A 1 107 ? 1.674 -8.574 6.991 1.00 96.38 107 ASN A CA 1
ATOM 791 C C . ASN A 1 107 ? 1.814 -8.083 8.453 1.00 96.38 107 ASN A C 1
ATOM 793 O O . ASN A 1 107 ? 1.592 -6.912 8.762 1.00 96.38 107 ASN A O 1
ATOM 797 N N . SER A 1 108 ? 2.226 -8.966 9.372 1.00 95.44 108 SER A N 1
ATOM 798 C CA . SER A 1 108 ? 2.412 -8.648 10.804 1.00 95.44 108 SER A CA 1
ATOM 799 C C . SER A 1 108 ? 3.507 -7.616 11.102 1.00 95.44 108 SER A C 1
ATOM 801 O O . SER A 1 108 ? 3.585 -7.099 12.214 1.00 95.44 108 SER A O 1
ATOM 803 N N . ARG A 1 109 ? 4.351 -7.292 10.117 1.00 95.31 109 ARG A N 1
ATOM 804 C CA . ARG A 1 109 ? 5.354 -6.218 10.172 1.00 95.31 109 ARG A CA 1
ATOM 805 C C . ARG A 1 109 ? 4.871 -4.924 9.517 1.00 95.31 109 ARG A C 1
ATOM 807 O O . ARG A 1 109 ? 5.643 -3.971 9.429 1.00 95.31 109 ARG A O 1
ATOM 814 N N . GLY A 1 110 ? 3.611 -4.877 9.081 1.00 94.94 110 GLY A N 1
ATOM 815 C CA . GLY A 1 110 ? 3.031 -3.732 8.387 1.00 94.94 110 GLY A CA 1
ATOM 816 C C . GLY A 1 110 ? 3.514 -3.600 6.944 1.00 94.94 110 GLY A C 1
ATOM 817 O O . GLY A 1 110 ? 3.286 -2.565 6.335 1.00 94.94 110 GLY A O 1
ATOM 818 N N . GLU A 1 111 ? 4.185 -4.612 6.393 1.00 96.56 111 GLU A N 1
ATOM 819 C CA . GLU A 1 111 ? 4.768 -4.571 5.049 1.00 96.56 111 GLU A CA 1
ATOM 820 C C . GLU A 1 111 ? 3.804 -5.174 4.024 1.00 96.56 111 GLU A C 1
ATOM 822 O O . GLU A 1 111 ? 3.207 -6.221 4.287 1.00 96.56 111 GLU A O 1
ATOM 827 N N . GLY A 1 112 ? 3.675 -4.535 2.862 1.00 95.81 112 GLY A N 1
ATOM 828 C CA . GLY A 1 112 ? 2.896 -5.012 1.717 1.00 95.81 112 GLY A CA 1
ATOM 829 C C . GLY A 1 112 ? 3.684 -4.874 0.414 1.00 95.81 112 GLY A C 1
ATOM 830 O O . GLY A 1 112 ? 4.561 -4.015 0.299 1.00 95.81 112 GLY A O 1
ATOM 831 N N . ILE A 1 113 ? 3.381 -5.725 -0.564 1.00 95.31 113 ILE A N 1
ATOM 832 C CA . ILE A 1 113 ? 4.068 -5.790 -1.855 1.00 95.31 113 ILE A CA 1
ATOM 833 C C . ILE A 1 113 ? 3.051 -5.616 -2.984 1.00 95.31 113 ILE A C 1
ATOM 835 O O . ILE A 1 113 ? 2.331 -6.535 -3.373 1.00 95.31 113 ILE A O 1
ATOM 839 N N . LEU A 1 114 ? 3.039 -4.430 -3.579 1.00 94.50 114 LEU A N 1
ATOM 840 C CA . LEU A 1 114 ? 2.122 -4.070 -4.656 1.00 94.50 114 LEU A CA 1
ATOM 841 C C . LEU A 1 114 ? 2.799 -4.339 -5.995 1.00 94.50 114 LEU A C 1
ATOM 843 O O . LEU A 1 114 ? 3.809 -3.718 -6.304 1.00 94.50 114 LEU A O 1
ATOM 847 N N . THR A 1 115 ? 2.254 -5.255 -6.797 1.00 94.19 115 THR A N 1
ATOM 848 C CA . THR A 1 115 ? 2.815 -5.586 -8.119 1.00 94.19 115 THR A CA 1
ATOM 849 C C . THR A 1 115 ? 1.822 -5.246 -9.228 1.00 94.19 115 THR A C 1
ATOM 851 O O . THR A 1 115 ? 0.785 -5.894 -9.367 1.00 94.19 115 THR A O 1
ATOM 854 N N . MET A 1 116 ? 2.130 -4.224 -10.021 1.00 92.62 116 MET A N 1
ATOM 855 C CA . MET A 1 116 ? 1.406 -3.839 -11.235 1.00 92.62 116 MET A CA 1
ATOM 856 C C . MET A 1 116 ? 2.014 -4.558 -12.436 1.00 92.62 116 MET A C 1
ATOM 858 O O . MET A 1 116 ? 3.221 -4.476 -12.626 1.00 92.62 116 MET A O 1
ATOM 862 N N . GLY A 1 117 ? 1.201 -5.205 -13.275 1.00 85.94 117 GLY A N 1
ATOM 863 C CA . GLY A 1 117 ? 1.671 -5.843 -14.513 1.00 85.94 117 GLY A CA 1
ATOM 864 C C . GLY A 1 117 ? 1.807 -7.369 -14.503 1.00 85.94 117 GLY A C 1
ATOM 865 O O . GLY A 1 117 ? 2.209 -7.935 -15.519 1.00 85.94 117 GLY A O 1
ATOM 866 N N . THR A 1 118 ? 1.431 -8.038 -13.409 1.00 78.94 118 THR A N 1
ATOM 867 C CA . THR A 1 118 ? 1.254 -9.504 -13.347 1.00 78.94 118 THR A CA 1
ATOM 868 C C . THR A 1 118 ? -0.031 -9.944 -14.071 1.00 78.94 118 THR A C 1
ATOM 870 O O . THR A 1 118 ? -0.884 -9.118 -14.357 1.00 78.94 118 THR A O 1
ATOM 873 N N . ALA A 1 119 ? -0.220 -11.246 -14.334 1.00 68.06 119 ALA A N 1
ATOM 874 C CA . ALA A 1 119 ? -1.345 -11.822 -15.096 1.00 68.06 119 ALA A CA 1
ATOM 875 C C . ALA A 1 119 ? -2.764 -11.298 -14.759 1.00 68.06 119 ALA A C 1
ATOM 877 O O . ALA A 1 119 ? -3.633 -11.336 -15.625 1.00 68.06 119 ALA A O 1
ATOM 878 N N . ASN A 1 120 ? -2.997 -10.797 -13.540 1.00 70.88 120 ASN A N 1
ATOM 879 C CA . ASN A 1 120 ? -4.290 -10.260 -13.095 1.00 70.88 120 ASN A CA 1
ATOM 880 C C . ASN A 1 120 ? -4.325 -8.724 -12.947 1.00 70.88 120 ASN A C 1
ATOM 882 O O . ASN A 1 120 ? -5.380 -8.173 -12.646 1.00 70.88 120 ASN A O 1
ATOM 886 N N . ASN A 1 121 ? -3.195 -8.037 -13.141 1.00 80.25 121 ASN A N 1
ATOM 887 C CA . ASN A 1 121 ? -3.014 -6.617 -12.845 1.00 80.25 121 ASN A CA 1
ATOM 888 C C . ASN A 1 121 ? -2.544 -5.852 -14.088 1.00 80.25 121 ASN A C 1
ATOM 890 O O . ASN A 1 121 ? -1.677 -6.303 -14.835 1.00 80.25 121 ASN A O 1
ATOM 894 N N . SER A 1 122 ? -3.070 -4.646 -14.288 1.00 87.94 122 SER A N 1
ATOM 895 C CA . SER A 1 122 ? -2.677 -3.799 -15.417 1.00 87.94 122 SER A CA 1
ATOM 896 C C . SER A 1 122 ? -1.245 -3.282 -15.268 1.00 87.94 122 SER A C 1
ATOM 898 O O . SER A 1 122 ? -0.817 -2.924 -14.168 1.00 87.94 122 SER A O 1
ATOM 900 N N . LYS A 1 123 ? -0.518 -3.216 -16.389 1.00 90.94 123 LYS A N 1
ATOM 901 C CA . LYS A 1 123 ? 0.821 -2.612 -16.472 1.00 90.94 123 LYS A CA 1
ATOM 902 C C . LYS A 1 123 ? 0.755 -1.089 -16.385 1.00 90.94 123 LYS A C 1
ATOM 904 O O . LYS A 1 123 ? -0.247 -0.482 -16.765 1.00 90.94 123 LYS A O 1
ATOM 909 N N . VAL A 1 124 ? 1.855 -0.481 -15.952 1.00 92.81 124 VAL A N 1
ATOM 910 C CA . VAL A 1 124 ? 2.030 0.974 -16.000 1.00 92.81 124 VAL A CA 1
ATOM 911 C C . VAL A 1 124 ? 2.462 1.378 -17.404 1.00 92.81 124 VAL A C 1
ATOM 913 O O . VAL A 1 124 ? 3.352 0.765 -17.981 1.00 92.81 124 VAL A O 1
ATOM 916 N N . ILE A 1 125 ? 1.833 2.405 -17.964 1.00 92.56 125 ILE A N 1
ATOM 917 C CA . ILE A 1 125 ? 2.049 2.882 -19.328 1.00 92.56 125 ILE A CA 1
ATOM 918 C C . ILE A 1 125 ? 2.721 4.255 -19.274 1.00 92.56 125 ILE A C 1
ATOM 920 O O . ILE A 1 125 ? 2.136 5.221 -18.781 1.00 92.56 125 ILE A O 1
ATOM 924 N N . MET A 1 126 ? 3.919 4.348 -19.849 1.00 92.38 126 MET A N 1
ATOM 925 C CA . MET A 1 126 ? 4.573 5.611 -20.188 1.00 92.38 126 MET A CA 1
ATOM 926 C C . MET A 1 126 ? 4.298 5.898 -21.665 1.00 92.38 126 MET A C 1
ATOM 928 O O . MET A 1 126 ? 4.784 5.181 -22.542 1.00 92.38 126 MET A O 1
ATOM 932 N N . ARG A 1 127 ? 3.473 6.908 -21.961 1.00 91.12 127 ARG A N 1
ATOM 933 C CA . ARG A 1 127 ? 3.153 7.268 -23.351 1.00 91.12 127 ARG A CA 1
ATOM 934 C C . ARG A 1 127 ? 4.283 8.094 -23.976 1.00 91.12 127 ARG A C 1
ATOM 936 O O . ARG A 1 127 ? 4.992 8.798 -23.255 1.00 91.12 127 ARG A O 1
ATOM 943 N N . PRO A 1 128 ? 4.396 8.105 -25.317 1.00 89.19 128 PRO A N 1
ATOM 944 C CA . PRO A 1 128 ? 5.330 8.984 -26.008 1.00 89.19 128 PRO A CA 1
ATOM 945 C C . PRO A 1 128 ? 5.164 10.446 -25.578 1.00 89.19 128 PRO A C 1
ATOM 947 O O . PRO A 1 128 ? 4.042 10.938 -25.432 1.00 89.19 128 PRO A O 1
ATOM 950 N N . ASN A 1 129 ? 6.289 11.144 -25.407 1.00 87.44 129 ASN A N 1
ATOM 951 C CA . ASN A 1 129 ? 6.372 12.533 -24.937 1.00 87.44 129 ASN A CA 1
ATOM 952 C C . ASN A 1 129 ? 5.898 12.782 -23.488 1.00 87.44 129 ASN A C 1
ATOM 954 O O . ASN A 1 129 ? 5.773 13.943 -23.089 1.00 87.44 129 ASN A O 1
ATOM 958 N N . GLN A 1 130 ? 5.654 11.745 -22.677 1.00 89.75 130 GLN A N 1
ATOM 959 C CA . GLN A 1 130 ? 5.486 11.908 -21.230 1.00 89.75 130 GLN A CA 1
ATOM 960 C C . GLN A 1 130 ? 6.845 11.882 -20.526 1.00 89.75 130 GLN A C 1
ATOM 962 O O . GLN A 1 130 ? 7.632 10.971 -20.726 1.00 89.75 130 GLN A O 1
ATOM 967 N N . LYS A 1 131 ? 7.113 12.875 -19.669 1.00 90.44 131 LYS A N 1
ATOM 968 C CA . LYS A 1 131 ? 8.352 12.924 -18.869 1.00 90.44 131 LYS A CA 1
ATOM 969 C C . LYS A 1 131 ? 8.246 12.162 -17.550 1.00 90.44 131 LYS A C 1
ATOM 971 O O . LYS A 1 131 ? 9.259 11.717 -17.015 1.00 90.44 131 LYS A O 1
ATOM 976 N N . SER A 1 132 ? 7.034 12.049 -17.014 1.00 92.81 132 SER A N 1
ATOM 977 C CA . SER A 1 132 ? 6.774 11.359 -15.761 1.00 92.81 132 SER A CA 1
ATOM 978 C C . SER A 1 132 ? 5.364 10.779 -15.692 1.00 92.81 132 SER A C 1
ATOM 980 O O . SER A 1 132 ? 4.448 11.214 -16.399 1.00 92.81 132 SER A O 1
ATOM 982 N N . VAL A 1 133 ? 5.209 9.794 -14.811 1.00 93.88 133 VAL A N 1
ATOM 983 C CA . VAL A 1 133 ? 3.940 9.187 -14.408 1.00 93.88 133 VAL A CA 1
ATOM 984 C C . VAL A 1 133 ? 3.881 9.196 -12.885 1.00 93.88 133 VAL A C 1
ATOM 986 O O . VAL A 1 133 ? 4.813 8.750 -12.221 1.00 93.88 133 VAL A O 1
ATOM 989 N N . GLU A 1 134 ? 2.785 9.707 -12.337 1.00 95.00 134 GLU A N 1
ATOM 990 C CA . GLU A 1 134 ? 2.518 9.714 -10.898 1.00 95.00 134 GLU A CA 1
ATOM 991 C C . GLU A 1 134 ? 1.593 8.539 -10.553 1.00 95.00 134 GLU A C 1
ATOM 993 O O . GLU A 1 134 ? 0.655 8.240 -11.305 1.00 95.00 134 GLU A O 1
ATOM 998 N N . LEU A 1 135 ? 1.864 7.860 -9.437 1.00 95.12 135 LEU A N 1
ATOM 999 C CA . LEU A 1 135 ? 1.002 6.808 -8.901 1.00 95.12 135 LEU A CA 1
ATOM 1000 C C . LEU A 1 135 ? 0.403 7.263 -7.570 1.00 95.12 135 LEU A C 1
ATOM 1002 O O . LEU A 1 135 ? 1.127 7.658 -6.653 1.00 95.12 135 LEU A O 1
ATOM 1006 N N . LYS A 1 136 ? -0.920 7.144 -7.475 1.00 96.81 136 LYS A N 1
ATOM 1007 C CA . LYS A 1 136 ? -1.710 7.348 -6.266 1.00 96.81 136 LYS A CA 1
ATOM 1008 C C . LYS A 1 136 ? -1.666 6.095 -5.398 1.00 96.81 136 LYS A C 1
ATOM 1010 O O . LYS A 1 136 ? -1.924 4.996 -5.897 1.00 96.81 136 LYS A O 1
ATOM 1015 N N . LEU A 1 137 ? -1.434 6.276 -4.101 1.00 96.94 137 LEU A N 1
ATOM 1016 C CA . LEU A 1 137 ? -1.510 5.237 -3.080 1.00 96.94 137 LEU A CA 1
ATOM 1017 C C . LEU A 1 137 ? -2.666 5.518 -2.116 1.00 96.94 137 LEU A C 1
ATOM 1019 O O . LEU A 1 137 ? -2.852 6.636 -1.643 1.00 96.94 137 LEU A O 1
ATOM 1023 N N . VAL A 1 138 ? -3.434 4.478 -1.805 1.00 97.25 138 VAL A N 1
ATOM 1024 C CA . VAL A 1 138 ? -4.512 4.510 -0.814 1.00 97.25 138 VAL A CA 1
ATOM 1025 C C . VAL A 1 138 ? -4.316 3.359 0.159 1.00 97.25 138 VAL A C 1
ATOM 1027 O O . VAL A 1 138 ? -4.237 2.210 -0.270 1.00 97.25 138 VAL A O 1
ATOM 1030 N N . ALA A 1 139 ? -4.284 3.640 1.460 1.00 96.56 139 ALA A N 1
ATOM 1031 C CA . ALA A 1 139 ? -4.226 2.617 2.499 1.00 96.56 139 ALA A CA 1
ATOM 1032 C C . ALA A 1 139 ? -5.437 2.716 3.431 1.00 96.56 139 ALA A C 1
ATOM 1034 O O . ALA A 1 139 ? -5.787 3.793 3.915 1.00 96.56 139 ALA A O 1
ATOM 1035 N N . LYS A 1 140 ? -6.085 1.576 3.684 1.00 95.94 140 LYS A N 1
ATOM 1036 C CA . LYS A 1 140 ? -7.280 1.472 4.531 1.00 95.94 140 LYS A CA 1
ATOM 1037 C C . LYS A 1 140 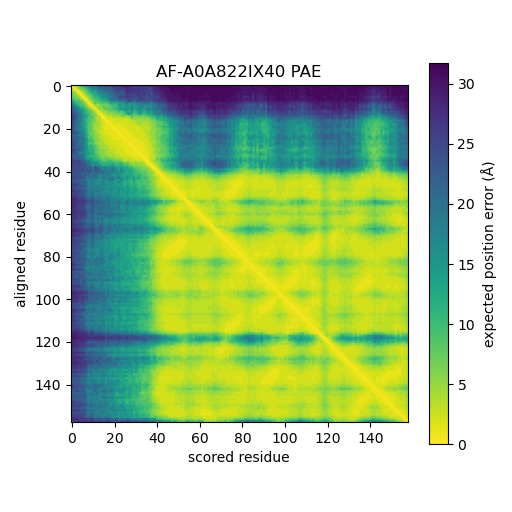? -7.100 0.380 5.569 1.00 95.94 140 LYS A C 1
ATOM 1039 O O . LYS A 1 140 ? -6.730 -0.744 5.234 1.00 95.94 140 LYS A O 1
ATOM 1044 N N . ALA A 1 141 ? -7.424 0.687 6.818 1.00 94.81 141 ALA A N 1
ATOM 1045 C CA . ALA A 1 141 ? -7.380 -0.271 7.914 1.00 94.81 141 ALA A CA 1
ATOM 1046 C C . ALA A 1 141 ? -8.542 -0.051 8.890 1.00 94.81 141 ALA A C 1
ATOM 1048 O O . ALA A 1 141 ? -9.039 1.062 9.074 1.00 94.81 141 ALA A O 1
ATOM 1049 N N . ASN A 1 142 ? -8.980 -1.127 9.542 1.00 90.00 142 ASN A N 1
ATOM 1050 C CA . ASN A 1 142 ? -10.063 -1.060 10.520 1.00 90.00 142 ASN A CA 1
ATOM 1051 C C . ASN A 1 142 ? -9.630 -0.282 11.766 1.00 90.00 142 ASN A C 1
ATOM 1053 O O . ASN A 1 142 ? -8.613 -0.599 12.372 1.00 90.00 142 ASN A O 1
ATOM 1057 N N . GLY A 1 143 ? -10.439 0.694 12.183 1.00 88.69 143 GLY A N 1
ATOM 1058 C CA . GLY A 1 143 ? -10.111 1.556 13.323 1.00 88.69 143 GLY A CA 1
ATOM 1059 C C . GLY A 1 143 ? -9.218 2.748 12.970 1.00 88.69 143 GLY A C 1
ATOM 1060 O O . GLY A 1 143 ? -8.840 3.497 13.867 1.00 88.69 143 GLY A O 1
ATOM 1061 N N . PHE A 1 144 ? -8.939 2.970 11.684 1.00 93.06 144 PHE A N 1
ATOM 1062 C CA . PHE A 1 144 ? -8.135 4.090 11.212 1.00 93.06 144 PHE A CA 1
ATOM 1063 C C . PHE A 1 144 ? -8.901 4.983 10.227 1.00 93.06 144 PHE A C 1
ATOM 1065 O O . PHE A 1 144 ? -9.951 4.607 9.685 1.00 93.06 144 PHE A O 1
ATOM 1072 N N . TYR A 1 145 ? -8.400 6.201 10.037 1.00 91.81 145 TYR A N 1
ATOM 1073 C CA . TYR A 1 145 ? -8.746 7.020 8.880 1.00 91.81 145 TYR A CA 1
ATOM 1074 C C . TYR A 1 145 ? -8.059 6.475 7.631 1.00 91.81 145 TYR A C 1
ATOM 1076 O O . TYR A 1 145 ? -6.964 5.919 7.707 1.00 91.81 145 TYR A O 1
ATOM 1084 N N . ASP A 1 146 ? -8.718 6.642 6.489 1.00 93.56 146 ASP A N 1
ATOM 1085 C CA . ASP A 1 146 ? -8.146 6.275 5.202 1.00 93.56 146 ASP A CA 1
ATOM 1086 C C . ASP A 1 146 ? -6.960 7.206 4.916 1.00 93.56 146 ASP A C 1
ATOM 1088 O O . ASP A 1 146 ? -7.064 8.425 5.072 1.00 93.56 146 ASP A O 1
ATOM 1092 N N . TYR A 1 147 ? -5.834 6.623 4.522 1.00 95.38 147 TYR A N 1
ATOM 1093 C CA . TYR A 1 147 ? -4.680 7.358 4.023 1.00 95.38 147 TYR A CA 1
ATOM 1094 C C . TYR A 1 147 ? -4.777 7.439 2.503 1.00 95.38 147 TYR A C 1
ATOM 1096 O O . TYR A 1 147 ? -4.963 6.414 1.843 1.00 95.38 147 TYR A O 1
ATOM 1104 N N . GLU A 1 148 ? -4.624 8.638 1.950 1.00 96.25 148 GLU A N 1
ATOM 1105 C CA . GLU A 1 148 ? -4.570 8.868 0.509 1.00 96.25 148 GLU A CA 1
ATOM 1106 C C . GLU A 1 148 ? -3.415 9.808 0.170 1.00 96.25 148 GLU A C 1
ATOM 1108 O O . GLU A 1 148 ? -3.310 10.898 0.732 1.00 96.25 148 GLU A O 1
ATOM 1113 N N . ASP A 1 149 ? -2.588 9.396 -0.788 1.00 96.12 149 ASP A N 1
ATOM 1114 C CA . ASP A 1 149 ? -1.562 10.232 -1.401 1.00 96.12 149 ASP A CA 1
ATOM 1115 C C . ASP A 1 149 ? -1.644 10.098 -2.926 1.00 96.12 149 ASP A C 1
ATOM 1117 O O . ASP A 1 149 ? -1.372 9.043 -3.498 1.00 96.12 149 ASP A O 1
ATOM 1121 N N . GLU A 1 150 ? -2.049 11.183 -3.588 1.00 94.31 150 GLU A N 1
ATOM 1122 C CA . GLU A 1 150 ? -2.207 11.275 -5.045 1.00 94.31 150 GLU A CA 1
ATOM 1123 C C . GLU A 1 150 ? -0.879 11.143 -5.807 1.00 94.31 150 GLU A C 1
ATOM 1125 O O . GLU A 1 150 ? -0.881 10.777 -6.983 1.00 94.31 150 GLU A O 1
ATOM 1130 N N . LYS A 1 151 ? 0.252 11.451 -5.159 1.00 93.56 151 LYS A N 1
ATOM 1131 C CA . LYS A 1 151 ? 1.584 11.513 -5.782 1.00 93.56 151 LYS A CA 1
ATOM 1132 C C . LYS A 1 151 ? 2.616 10.715 -4.994 1.00 93.56 151 LYS A C 1
ATOM 1134 O O . LYS A 1 151 ? 3.788 11.087 -4.958 1.00 93.56 151 LYS A O 1
ATOM 1139 N N . ALA A 1 152 ? 2.172 9.605 -4.413 1.00 93.81 152 ALA A N 1
ATOM 1140 C CA . ALA A 1 152 ? 2.986 8.746 -3.568 1.00 93.81 152 ALA A CA 1
ATOM 1141 C C . ALA A 1 152 ? 4.259 8.262 -4.275 1.00 93.81 152 ALA A C 1
ATOM 1143 O O . ALA A 1 152 ? 5.313 8.179 -3.651 1.00 93.81 152 ALA A O 1
ATOM 1144 N N . ILE A 1 153 ? 4.169 7.956 -5.577 1.00 95.06 153 ILE A N 1
ATOM 1145 C CA . ILE A 1 153 ? 5.306 7.500 -6.389 1.00 95.06 153 ILE A CA 1
ATOM 1146 C C . ILE A 1 153 ? 5.414 8.315 -7.666 1.00 95.06 153 ILE A C 1
ATOM 1148 O O . ILE A 1 153 ? 4.414 8.561 -8.344 1.00 95.06 153 ILE A O 1
ATOM 1152 N N . GLN A 1 154 ? 6.644 8.662 -8.037 1.00 94.69 154 GLN A N 1
ATOM 1153 C CA . GLN A 1 154 ? 6.954 9.333 -9.293 1.00 94.69 154 GLN A CA 1
ATOM 1154 C C . GLN A 1 154 ? 7.910 8.494 -10.136 1.00 94.69 154 GLN A C 1
ATOM 1156 O O . GLN A 1 154 ? 9.039 8.204 -9.740 1.00 94.69 154 GLN A O 1
ATOM 1161 N N . LEU A 1 155 ? 7.449 8.130 -11.328 1.00 93.81 155 LEU A N 1
ATOM 1162 C CA . LEU A 1 155 ? 8.234 7.422 -12.326 1.00 93.81 155 LEU A CA 1
ATOM 1163 C C . LEU A 1 155 ? 8.687 8.408 -13.398 1.00 93.81 155 LEU A C 1
ATOM 1165 O O . LEU A 1 155 ? 7.845 9.039 -14.033 1.00 93.81 155 LEU A O 1
ATOM 1169 N N . TYR A 1 156 ? 9.991 8.531 -13.619 1.00 93.44 156 TYR A N 1
ATOM 1170 C CA . TYR A 1 156 ? 10.574 9.439 -14.607 1.00 93.44 156 TYR A CA 1
ATOM 1171 C C . TYR A 1 156 ? 11.137 8.682 -15.798 1.00 93.44 156 TYR A C 1
ATOM 1173 O O . TYR A 1 156 ? 11.764 7.641 -15.631 1.00 93.44 156 TYR A O 1
ATOM 1181 N N . GLN A 1 157 ? 10.971 9.224 -17.000 1.00 88.31 157 GLN A N 1
ATOM 1182 C CA . GLN A 1 157 ? 11.712 8.730 -18.156 1.00 88.31 157 GLN A CA 1
ATOM 1183 C C . GLN A 1 157 ? 13.173 9.196 -18.059 1.00 88.31 157 GLN A C 1
ATOM 1185 O O . GLN A 1 157 ? 13.422 10.376 -17.797 1.00 88.31 157 GLN A O 1
ATOM 1190 N N . LYS A 1 158 ? 14.117 8.265 -18.231 1.00 79.75 158 LYS A N 1
ATOM 1191 C CA . LYS A 1 158 ? 15.554 8.564 -18.292 1.00 79.75 158 LYS A CA 1
ATOM 1192 C C . LYS A 1 158 ? 15.953 9.226 -19.610 1.00 79.75 158 LYS A C 1
ATOM 1194 O O . LYS A 1 158 ? 15.376 8.851 -20.655 1.00 79.75 158 LYS A O 1
#

Foldseek 3Di:
DDDDDDDDDVVVVVVVVVVVVVVVVVVVVVVVVVVPDDQAAFAKDKWWQWKDKAPDDIGGGQEEEDAAFDWIKIKTKMAMATPVRQGDFQKWKWKDWQQWTFIFTAHNRRITITITPPPVIHTRGDHPPDQKMFMKMWIGDPRHDIDIDRRRHIYGYD

Nearest PDB structures (foldseek):
  3hs0-assembly2_A  TM=6.212E-01  e=4.855E-02  Naja kaouthia
  5l5l-assembly1_B-2  TM=3.642E-01  e=2.858E-02  Mus musculus
  5l5l-assembly1_A  TM=3.561E-01  e=4.367E-02  Mus musculus
  5l5g-assembly2_B  TM=3.416E-01  e=6.327E-02  Mus musculus
  5irb-assembly2_B  TM=4.630E-01  e=3.543E+00  Marinomonas primoryensis